Protein AF-A0A8I1G717-F1 (afdb_monomer_lite)

Foldseek 3Di:
DDDDDPVVVVVVVLLVLLVVLLVLLVVLLVVLVVLLVVLVVVLVVLVPDPPDDPVVSVVVNVVSVVVSVVSVVLSVVSVVLNVVCVVCVPPDDSVRSVVSSVSSVVSVVVVVVVVVVVVVVVVVVVVVVVPDDD

Secondary structure (DSSP, 8-state):
-PPPPHHHHHHHHHHHHHHHHHHHHHHHHHHHHHHHHHHHHHHHHHHH-SSS-HHHHHHHHHHHHHHHHHHHHHHHHHHHHHHHHHHHTTT--HHHHHHHHHHHHHHHHHHHHHHHHHHHHHHHHHHHHHTS--

pLDDT: mean 90.03, std 10.9, range [45.97, 97.56]

Organism: Enterobacter asburiae (NCBI:txid61645)

Sequence (134 aa):
KLAASPKNAEHESLRKMKIDTVKELREVELVYRGICSDTEELIKSIEMSTNMNLYGKKELLKGVRDNLGFFTQSRQGVTNMLSKLDENFMSISREEIENIAQFTAFEANRLAENGRIIKERFKNLKEMIGRAPH

Structure (mmCIF, N/CA/C/O backbone):
data_AF-A0A8I1G717-F1
#
_entry.id   AF-A0A8I1G717-F1
#
loop_
_atom_site.group_PDB
_atom_site.id
_atom_site.type_symbol
_atom_site.label_atom_id
_atom_site.label_alt_id
_atom_site.label_comp_id
_atom_site.label_asym_id
_atom_site.label_entity_id
_atom_site.label_seq_id
_atom_site.pdbx_PDB_ins_code
_atom_site.Cartn_x
_atom_site.Cartn_y
_atom_site.Cartn_z
_atom_site.occupancy
_atom_site.B_iso_or_equiv
_atom_site.auth_seq_id
_atom_site.auth_comp_id
_atom_site.auth_asym_id
_atom_site.auth_atom_id
_atom_site.pdbx_PDB_model_num
ATOM 1 N N . LYS A 1 1 ? 16.624 -17.933 -40.554 1.00 45.97 1 LYS A N 1
ATOM 2 C CA . LYS A 1 1 ? 16.315 -17.428 -39.194 1.00 45.97 1 LYS A CA 1
ATOM 3 C C . LYS A 1 1 ? 17.417 -16.445 -38.824 1.00 45.97 1 LYS A C 1
ATOM 5 O O . LYS A 1 1 ? 18.528 -16.889 -38.579 1.00 45.97 1 LYS A O 1
ATOM 10 N N . LEU A 1 2 ? 17.165 -15.140 -38.935 1.00 47.53 2 LEU A N 1
ATOM 11 C CA . LEU A 1 2 ? 18.148 -14.116 -38.567 1.00 47.53 2 LEU A CA 1
ATOM 12 C C . LEU A 1 2 ? 18.253 -14.093 -37.038 1.00 47.53 2 LEU A C 1
ATOM 14 O O . LEU A 1 2 ? 17.248 -13.886 -36.363 1.00 47.53 2 LEU A O 1
ATOM 18 N N . ALA A 1 3 ? 19.438 -14.389 -36.508 1.00 52.03 3 ALA A N 1
ATOM 19 C CA . ALA A 1 3 ? 19.717 -14.289 -35.082 1.00 52.03 3 ALA A CA 1
ATOM 20 C C . ALA A 1 3 ? 19.621 -12.815 -34.657 1.00 52.03 3 ALA A C 1
ATOM 22 O O . ALA A 1 3 ? 20.194 -11.941 -35.309 1.00 52.03 3 ALA A O 1
ATOM 23 N N . ALA A 1 4 ? 18.866 -12.534 -33.595 1.00 56.09 4 ALA A N 1
ATOM 24 C CA . ALA A 1 4 ? 18.752 -11.190 -33.046 1.00 56.09 4 ALA A CA 1
ATOM 25 C C . ALA A 1 4 ? 20.127 -10.703 -32.551 1.00 56.09 4 ALA A C 1
ATOM 27 O O . ALA A 1 4 ? 20.835 -11.427 -31.854 1.00 56.09 4 ALA A O 1
ATOM 28 N N . SER A 1 5 ? 20.511 -9.480 -32.930 1.00 63.84 5 SER A N 1
ATOM 29 C CA . SER A 1 5 ? 21.752 -8.836 -32.481 1.00 63.84 5 SER A CA 1
ATOM 30 C C . SER A 1 5 ? 21.734 -8.618 -30.956 1.00 63.8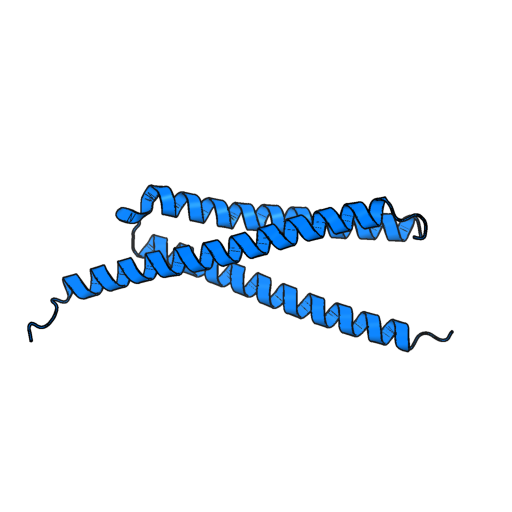4 5 SER A C 1
ATOM 32 O O . SER A 1 5 ? 20.684 -8.238 -30.433 1.00 63.84 5 SER A O 1
ATOM 34 N N . PRO A 1 6 ? 22.863 -8.772 -30.234 1.00 62.69 6 PRO A N 1
ATOM 35 C CA . PRO A 1 6 ? 22.946 -8.556 -28.782 1.00 62.69 6 PRO A CA 1
ATOM 36 C C . PRO A 1 6 ? 22.366 -7.212 -28.311 1.00 62.69 6 PRO A C 1
ATOM 38 O O . PRO A 1 6 ? 21.679 -7.154 -27.295 1.00 62.69 6 PRO A O 1
ATOM 41 N N . LYS A 1 7 ? 22.535 -6.146 -29.109 1.00 65.31 7 LYS A N 1
ATOM 42 C CA . LYS A 1 7 ? 21.973 -4.811 -28.827 1.00 65.31 7 LYS A CA 1
ATOM 43 C C . LYS A 1 7 ? 20.438 -4.779 -28.847 1.00 65.31 7 LYS A C 1
ATOM 45 O O . LYS A 1 7 ? 19.832 -4.012 -28.105 1.00 65.31 7 LYS A O 1
ATOM 50 N N . ASN A 1 8 ? 19.804 -5.623 -29.664 1.00 71.00 8 ASN A N 1
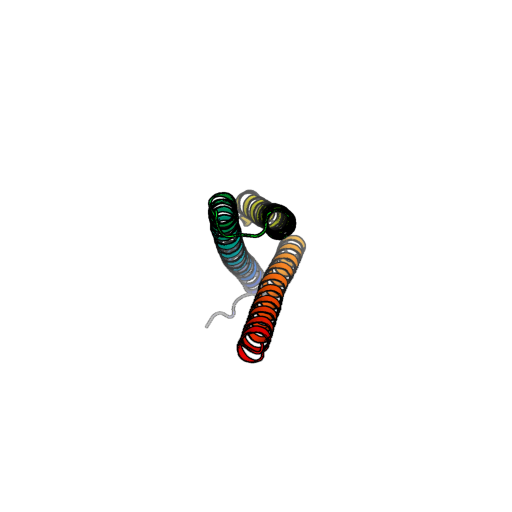ATOM 51 C CA . ASN A 1 8 ? 18.344 -5.742 -29.694 1.00 71.00 8 ASN A CA 1
ATOM 52 C C . ASN A 1 8 ? 17.826 -6.495 -28.462 1.00 71.00 8 ASN A C 1
ATOM 54 O O . ASN A 1 8 ? 16.794 -6.117 -27.916 1.00 71.00 8 ASN A O 1
ATOM 58 N N . ALA A 1 9 ? 18.563 -7.507 -27.991 1.00 75.44 9 ALA A N 1
ATOM 59 C CA . ALA A 1 9 ? 18.197 -8.280 -26.806 1.00 75.44 9 ALA A CA 1
ATOM 60 C C . ALA A 1 9 ? 18.302 -7.456 -25.509 1.00 75.44 9 ALA A C 1
ATOM 62 O O . ALA A 1 9 ? 17.414 -7.525 -24.661 1.00 75.44 9 ALA A O 1
ATOM 63 N N . GLU A 1 10 ? 19.343 -6.632 -25.359 1.00 75.06 10 GLU A N 1
ATOM 64 C CA . GLU A 1 10 ? 19.496 -5.739 -24.198 1.00 75.06 10 GLU A CA 1
ATOM 65 C C . GLU A 1 10 ? 18.406 -4.665 -24.139 1.00 75.06 10 GLU A C 1
ATOM 67 O O . GLU A 1 10 ? 17.866 -4.380 -23.065 1.00 75.06 10 GLU A O 1
ATOM 72 N N . HIS A 1 11 ? 18.051 -4.099 -25.294 1.00 81.88 11 HIS A N 1
ATOM 73 C CA . HIS A 1 11 ? 16.987 -3.107 -25.404 1.00 81.88 11 HIS A CA 1
ATOM 74 C C . HIS A 1 11 ? 15.607 -3.716 -25.101 1.00 81.88 11 HIS A C 1
ATOM 76 O O . HIS A 1 11 ? 14.802 -3.118 -24.387 1.00 81.88 11 HIS A O 1
ATOM 82 N N . GLU A 1 12 ? 15.337 -4.927 -25.594 1.00 86.88 12 GLU A N 1
ATOM 83 C CA . GLU A 1 12 ? 14.102 -5.660 -25.298 1.00 86.88 12 GLU A CA 1
ATOM 84 C C . GLU A 1 12 ? 14.017 -6.072 -23.820 1.00 86.88 12 GLU A C 1
ATOM 86 O O . GLU A 1 12 ? 12.973 -5.891 -23.192 1.00 86.88 12 GLU A O 1
ATOM 91 N N . SER A 1 13 ? 15.128 -6.528 -23.232 1.00 89.44 13 SER A N 1
ATOM 92 C CA . SER A 1 13 ? 15.238 -6.840 -21.801 1.00 89.44 13 SER A CA 1
ATOM 93 C C . SER A 1 13 ? 14.927 -5.624 -20.927 1.00 89.44 13 SER A C 1
ATOM 95 O O . SER A 1 13 ? 14.113 -5.725 -20.008 1.00 89.44 13 SER A O 1
ATOM 97 N N . LEU A 1 14 ? 15.521 -4.466 -21.233 1.00 89.06 14 LEU A N 1
ATOM 98 C CA . LEU A 1 14 ? 15.270 -3.234 -20.487 1.00 89.06 14 LEU A CA 1
ATOM 99 C C . LEU A 1 14 ? 13.814 -2.780 -20.639 1.00 89.06 14 LEU A C 1
ATOM 101 O O . LEU A 1 14 ? 13.175 -2.409 -19.657 1.00 89.06 14 LEU A O 1
ATOM 105 N N . ARG A 1 15 ? 13.261 -2.845 -21.855 1.00 90.12 15 ARG A N 1
ATOM 106 C CA . ARG A 1 15 ? 11.853 -2.510 -22.099 1.00 90.12 15 ARG A CA 1
ATOM 107 C C . ARG A 1 15 ? 10.913 -3.409 -21.299 1.00 90.12 15 ARG A C 1
ATOM 109 O O . ARG A 1 15 ? 9.945 -2.910 -20.730 1.00 90.12 15 ARG A O 1
ATOM 116 N N . LYS A 1 16 ? 11.196 -4.712 -21.245 1.00 93.31 16 LYS A N 1
ATOM 117 C CA . LYS A 1 16 ? 10.423 -5.669 -20.452 1.00 93.31 16 LYS A CA 1
ATOM 118 C C . LYS A 1 16 ? 10.485 -5.323 -18.962 1.00 93.31 16 LYS A C 1
ATOM 120 O O . LYS A 1 16 ? 9.436 -5.181 -18.349 1.00 93.31 16 LYS A O 1
ATOM 125 N N . MET A 1 17 ? 11.684 -5.094 -18.425 1.00 93.38 17 MET A N 1
ATOM 126 C CA . MET A 1 17 ? 11.880 -4.704 -17.024 1.00 93.38 17 MET A CA 1
ATOM 127 C C . MET A 1 17 ? 11.082 -3.443 -16.671 1.00 93.38 17 MET A C 1
ATOM 129 O O . MET A 1 17 ? 10.351 -3.446 -15.690 1.00 93.38 17 MET A O 1
ATOM 133 N N . LYS A 1 18 ? 11.123 -2.407 -17.522 1.00 93.00 18 LYS A N 1
ATOM 134 C CA . LYS A 1 18 ? 10.324 -1.185 -17.333 1.00 93.00 18 LYS A CA 1
ATOM 135 C C . LYS A 1 18 ? 8.825 -1.475 -17.220 1.00 93.00 18 LYS A C 1
ATOM 137 O O . LYS A 1 18 ? 8.165 -0.954 -16.328 1.00 93.00 18 LYS A O 1
ATOM 142 N N . ILE A 1 19 ? 8.285 -2.296 -18.121 1.00 94.19 19 ILE A N 1
ATOM 143 C CA . ILE A 1 19 ? 6.856 -2.640 -18.135 1.00 94.19 19 ILE A CA 1
ATOM 144 C C . ILE A 1 19 ? 6.471 -3.448 -16.893 1.00 94.19 19 ILE A C 1
ATOM 146 O O . ILE A 1 19 ? 5.439 -3.163 -16.286 1.00 94.19 19 ILE A O 1
ATOM 150 N N . ASP A 1 20 ? 7.277 -4.443 -16.529 1.00 95.06 20 ASP A N 1
ATOM 151 C CA . ASP A 1 20 ? 6.999 -5.321 -15.391 1.00 95.06 20 ASP A CA 1
ATOM 152 C C . ASP A 1 20 ? 7.038 -4.524 -14.075 1.00 95.06 20 ASP A C 1
ATOM 154 O O . ASP A 1 20 ? 6.084 -4.578 -13.302 1.00 95.06 20 ASP A O 1
ATOM 158 N N . THR A 1 21 ? 8.040 -3.658 -13.885 1.00 94.88 21 THR A N 1
ATOM 159 C CA . THR A 1 21 ? 8.122 -2.768 -12.715 1.00 94.88 21 THR A CA 1
ATOM 160 C C . THR A 1 21 ? 6.933 -1.806 -12.618 1.00 94.88 21 THR A C 1
ATOM 162 O O . THR A 1 21 ? 6.395 -1.613 -11.530 1.00 94.88 21 THR A O 1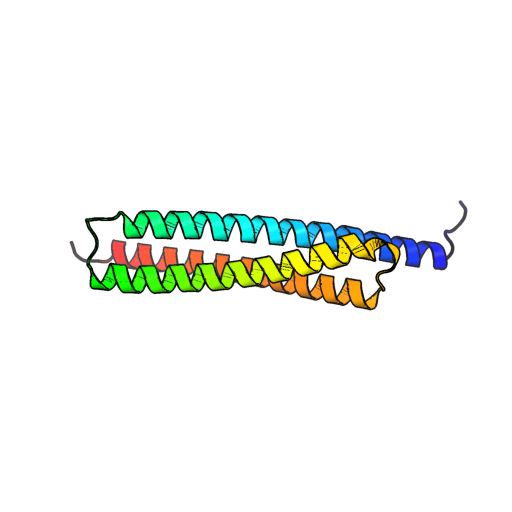
ATOM 165 N N . VAL A 1 22 ? 6.471 -1.221 -13.733 1.00 95.19 22 VAL A N 1
ATOM 166 C CA . VAL A 1 22 ? 5.269 -0.359 -13.724 1.00 95.19 22 VAL A CA 1
ATOM 167 C C . VAL A 1 22 ? 4.031 -1.142 -13.286 1.00 95.19 22 VAL A C 1
ATOM 169 O O . VAL A 1 22 ? 3.218 -0.619 -12.523 1.00 95.19 22 VAL A O 1
ATOM 172 N N . LYS A 1 23 ? 3.858 -2.379 -13.768 1.00 96.12 23 LYS A N 1
ATOM 173 C CA . LYS A 1 23 ? 2.711 -3.218 -13.389 1.00 96.12 23 LYS A CA 1
ATOM 174 C C . LYS A 1 23 ? 2.722 -3.522 -11.896 1.00 96.12 23 LYS A C 1
ATOM 176 O O . LYS A 1 23 ? 1.722 -3.260 -11.234 1.00 96.12 23 LYS A O 1
ATOM 181 N N . GLU A 1 24 ? 3.850 -3.994 -11.375 1.00 95.94 24 GLU A N 1
ATOM 182 C CA . GLU A 1 24 ? 3.986 -4.327 -9.954 1.00 95.94 24 GLU A CA 1
ATOM 183 C C . GLU A 1 24 ? 3.765 -3.099 -9.059 1.00 95.94 24 GLU A C 1
ATOM 185 O O . GLU A 1 24 ? 3.022 -3.172 -8.082 1.00 95.94 24 GLU A O 1
ATOM 190 N N . LEU A 1 25 ? 4.309 -1.931 -9.424 1.00 96.19 25 LEU A N 1
ATOM 191 C CA . LEU A 1 25 ? 4.052 -0.688 -8.686 1.00 96.19 25 LEU A CA 1
ATOM 192 C C . LEU A 1 25 ? 2.570 -0.319 -8.649 1.00 96.19 25 LEU A C 1
ATOM 194 O O . LEU A 1 25 ? 2.075 0.122 -7.612 1.00 96.19 25 LEU A O 1
ATOM 198 N N . ARG A 1 26 ? 1.856 -0.481 -9.769 1.00 96.88 26 ARG A N 1
ATOM 199 C CA . ARG A 1 26 ? 0.413 -0.206 -9.826 1.00 96.88 26 ARG A CA 1
ATOM 200 C C . ARG A 1 26 ? -0.373 -1.168 -8.945 1.00 96.88 26 ARG A C 1
ATOM 202 O O . ARG A 1 26 ? -1.308 -0.738 -8.281 1.00 96.88 26 ARG A O 1
ATOM 209 N N . GLU A 1 27 ? 0.005 -2.441 -8.903 1.00 96.94 27 GLU A N 1
ATOM 210 C CA . GLU A 1 27 ? -0.619 -3.415 -8.001 1.00 96.94 27 GLU A CA 1
ATOM 211 C C . GLU A 1 27 ? -0.400 -3.033 -6.532 1.00 96.94 27 GLU A C 1
ATOM 213 O O . GLU A 1 27 ? -1.354 -3.007 -5.753 1.00 96.94 27 GLU A O 1
ATOM 218 N N . VAL A 1 28 ? 0.825 -2.650 -6.164 1.00 97.44 28 VAL A N 1
ATOM 219 C CA . VAL A 1 28 ? 1.151 -2.178 -4.810 1.00 97.44 28 VAL A CA 1
ATOM 220 C C . VAL A 1 28 ? 0.366 -0.906 -4.455 1.00 97.44 28 VAL A C 1
ATOM 222 O O . VAL A 1 28 ? -0.182 -0.816 -3.354 1.00 97.44 28 VAL A O 1
ATOM 225 N N . GLU A 1 29 ? 0.255 0.061 -5.373 1.00 97.44 29 GLU A N 1
ATOM 226 C CA . GLU A 1 29 ? -0.533 1.289 -5.165 1.00 97.44 29 GLU A CA 1
ATOM 227 C C . GLU A 1 29 ? -2.005 0.970 -4.897 1.00 97.44 29 GLU A C 1
ATOM 229 O O . GLU A 1 29 ? -2.570 1.472 -3.923 1.00 97.44 29 GLU A O 1
ATOM 234 N N . LEU A 1 30 ? -2.600 0.083 -5.703 1.00 97.25 30 LEU A N 1
ATOM 235 C CA . LEU A 1 30 ? -3.994 -0.330 -5.554 1.00 97.25 30 LEU A CA 1
ATOM 236 C C . LEU A 1 30 ? -4.250 -0.972 -4.188 1.00 97.25 30 LEU A C 1
ATOM 238 O O . LEU A 1 30 ? -5.258 -0.666 -3.546 1.00 97.25 30 LEU A O 1
ATOM 242 N N . VAL A 1 31 ? -3.332 -1.825 -3.724 1.00 96.88 31 VAL A N 1
ATOM 243 C CA . VAL A 1 31 ? -3.423 -2.445 -2.396 1.00 96.88 31 VAL A CA 1
ATOM 244 C C . VAL A 1 31 ? -3.346 -1.384 -1.301 1.00 96.88 31 VAL A C 1
ATOM 246 O O . VAL A 1 31 ? -4.197 -1.370 -0.412 1.00 96.88 31 VAL A O 1
ATOM 249 N N . TYR A 1 32 ? -2.386 -0.456 -1.367 1.00 97.56 32 TYR A N 1
ATOM 250 C CA . TYR A 1 32 ? -2.301 0.629 -0.388 1.00 97.56 32 TYR A CA 1
ATOM 251 C C . TYR A 1 32 ? -3.537 1.527 -0.389 1.00 97.56 32 TYR A C 1
ATOM 253 O O . TYR A 1 32 ? -3.993 1.929 0.683 1.00 97.56 32 TYR A O 1
ATOM 261 N N . ARG A 1 33 ? -4.103 1.826 -1.564 1.00 96.44 33 ARG A N 1
ATOM 262 C CA . ARG A 1 33 ? -5.340 2.604 -1.680 1.00 96.44 33 ARG A CA 1
ATOM 263 C C . ARG A 1 33 ? -6.506 1.900 -0.991 1.00 96.44 33 ARG A C 1
ATOM 265 O O . ARG A 1 33 ? -7.231 2.549 -0.240 1.00 96.44 33 ARG A O 1
ATOM 272 N N . GLY A 1 34 ? -6.652 0.591 -1.210 1.00 96.56 34 GLY A N 1
ATOM 273 C CA . GLY A 1 34 ? -7.649 -0.232 -0.523 1.00 96.56 34 GLY A CA 1
ATOM 274 C C . GLY A 1 34 ? -7.471 -0.191 0.993 1.00 96.56 34 GLY A C 1
ATOM 275 O O . GLY A 1 34 ? -8.395 0.174 1.708 1.00 96.56 34 GLY A O 1
ATOM 276 N N . ILE A 1 35 ? -6.249 -0.433 1.480 1.00 95.56 35 ILE A N 1
ATOM 277 C CA . ILE A 1 35 ? -5.937 -0.401 2.917 1.00 95.56 35 ILE A CA 1
ATOM 278 C C . ILE A 1 35 ? -6.261 0.961 3.539 1.00 95.56 35 ILE A C 1
ATOM 280 O O . ILE A 1 35 ? -6.833 1.004 4.627 1.00 95.56 35 ILE A O 1
ATOM 284 N N . CYS A 1 36 ? -5.904 2.071 2.884 1.00 96.69 36 CYS A N 1
ATOM 285 C CA . CYS A 1 36 ? -6.215 3.408 3.398 1.00 96.69 36 CYS A CA 1
ATOM 286 C C . CYS A 1 36 ? -7.732 3.609 3.516 1.00 96.69 36 CYS A C 1
ATOM 288 O O . CYS A 1 36 ? -8.199 4.017 4.577 1.00 96.69 36 CYS A O 1
ATOM 290 N N . SER A 1 37 ? -8.491 3.250 2.473 1.00 97.19 37 SER A N 1
ATOM 291 C CA . SER A 1 37 ? -9.958 3.344 2.465 1.00 97.19 37 SER A CA 1
ATOM 292 C C . SER A 1 37 ? -10.587 2.517 3.590 1.00 97.19 37 SER A C 1
ATOM 294 O O . SER A 1 37 ? -11.348 3.046 4.399 1.00 97.19 37 SER A O 1
ATOM 296 N N . ASP A 1 38 ? -10.209 1.243 3.705 1.00 96.19 38 ASP A N 1
ATOM 297 C CA . ASP A 1 38 ? -10.735 0.339 4.733 1.00 96.19 38 ASP A CA 1
ATOM 298 C C . ASP A 1 38 ? -10.374 0.827 6.149 1.00 96.19 38 ASP A C 1
ATOM 300 O O . ASP A 1 38 ? -11.164 0.718 7.090 1.00 96.19 38 ASP A O 1
ATOM 304 N N . THR A 1 39 ? -9.180 1.405 6.316 1.00 94.69 39 THR A N 1
ATOM 305 C CA . THR A 1 39 ? -8.730 1.958 7.602 1.00 94.69 39 THR A CA 1
ATOM 306 C C . THR A 1 39 ? -9.526 3.210 7.979 1.00 94.69 39 THR A C 1
ATOM 308 O O . THR A 1 39 ? -9.901 3.368 9.142 1.00 94.69 39 THR A O 1
ATOM 311 N N . GLU A 1 40 ? -9.841 4.084 7.022 1.00 97.12 40 GLU A N 1
ATOM 312 C CA . GLU A 1 40 ? -10.717 5.241 7.244 1.00 97.12 40 GLU A CA 1
ATOM 313 C C . GLU A 1 40 ? -12.142 4.819 7.631 1.00 97.12 40 GLU A C 1
ATOM 315 O O . GLU A 1 40 ? -12.736 5.399 8.546 1.00 97.12 40 GLU A O 1
ATOM 320 N N . GLU A 1 41 ? -12.694 3.793 6.980 1.00 97.38 41 GLU A N 1
ATOM 321 C CA . GLU A 1 41 ? -14.003 3.226 7.328 1.00 97.38 41 GLU A CA 1
ATOM 322 C C . GLU A 1 41 ? -14.009 2.594 8.724 1.00 97.38 41 GLU A C 1
ATOM 324 O O . GLU A 1 41 ? -14.964 2.771 9.493 1.00 97.38 41 GLU A O 1
ATOM 329 N N . LEU A 1 42 ? -12.920 1.917 9.100 1.00 95.31 42 LEU A N 1
ATOM 330 C CA . LEU A 1 42 ? -12.743 1.372 10.442 1.00 95.31 42 LEU A CA 1
ATOM 331 C C . LEU A 1 42 ? -12.698 2.482 11.500 1.00 95.31 42 LEU A C 1
ATOM 333 O O . LEU A 1 42 ? -13.355 2.358 12.536 1.00 95.31 42 LEU A O 1
ATOM 337 N N . ILE A 1 43 ? -11.978 3.580 11.244 1.00 95.94 43 ILE A N 1
ATOM 338 C CA . ILE A 1 43 ? -11.937 4.744 12.146 1.00 95.94 43 ILE A CA 1
ATOM 339 C C . ILE A 1 43 ? -13.351 5.279 12.373 1.00 95.94 43 ILE A C 1
ATOM 341 O O . ILE A 1 43 ? -13.770 5.386 13.527 1.00 95.94 43 ILE A O 1
ATOM 345 N N . LYS A 1 44 ? -14.112 5.530 11.298 1.00 96.69 44 LYS A N 1
ATOM 346 C CA . LYS A 1 44 ? -15.506 6.004 11.384 1.00 96.69 44 LYS A CA 1
ATOM 347 C C . LYS A 1 44 ? -16.375 5.040 12.196 1.00 96.69 44 LYS A C 1
ATOM 349 O O . LYS A 1 44 ? -17.119 5.463 13.079 1.00 96.69 44 LYS A O 1
ATOM 354 N N . SER A 1 45 ? -16.235 3.737 11.953 1.00 95.94 45 SER A N 1
ATOM 355 C CA . SER A 1 45 ? -16.989 2.698 12.667 1.00 95.94 45 SER A CA 1
ATOM 356 C C . SER A 1 45 ? -16.689 2.691 14.171 1.00 95.94 45 SER A C 1
ATOM 358 O O . SER A 1 45 ? -17.605 2.602 14.992 1.00 95.94 45 SER A O 1
ATOM 360 N N . ILE A 1 46 ? -15.418 2.840 14.559 1.00 93.44 46 ILE A N 1
ATOM 361 C CA . ILE A 1 46 ? -15.022 2.927 15.970 1.00 93.44 46 ILE A CA 1
ATOM 362 C C . ILE A 1 46 ? -15.538 4.234 16.589 1.00 93.44 46 ILE A C 1
ATOM 364 O O . ILE A 1 46 ? -16.080 4.214 17.696 1.00 93.44 46 ILE A O 1
ATOM 368 N N . GLU A 1 47 ? -15.410 5.367 15.893 1.00 93.81 47 GLU A N 1
ATOM 369 C CA . GLU A 1 47 ? -15.902 6.677 16.343 1.00 93.81 47 GLU A CA 1
ATOM 370 C C . GLU A 1 47 ? -17.409 6.674 16.608 1.00 93.81 47 GLU A C 1
ATOM 372 O O . GLU A 1 47 ? -17.840 7.195 17.639 1.00 93.81 47 GLU A O 1
ATOM 377 N N . MET A 1 48 ? -18.193 6.019 15.751 1.00 94.31 48 MET A N 1
ATOM 378 C CA . MET A 1 48 ? -19.647 5.902 15.894 1.00 94.31 48 MET A CA 1
ATOM 379 C C . MET A 1 48 ? -20.083 4.858 16.931 1.00 94.31 48 MET A C 1
ATOM 381 O O . MET A 1 48 ? -21.224 4.890 17.388 1.00 94.31 48 MET A O 1
ATOM 385 N N . SER A 1 49 ? -19.196 3.946 17.340 1.00 92.19 49 SER A N 1
ATOM 386 C CA . SER A 1 49 ? -19.538 2.904 18.309 1.00 92.19 49 SER A CA 1
ATOM 387 C C . SER A 1 49 ? -19.849 3.484 19.691 1.00 92.19 49 SER A C 1
ATOM 389 O O . SER A 1 49 ? -19.015 4.164 20.301 1.00 92.19 49 SER A O 1
ATOM 391 N N . THR A 1 50 ? -21.042 3.184 20.205 1.00 90.88 50 THR A N 1
ATOM 392 C CA . THR A 1 50 ? -21.529 3.602 21.532 1.00 90.88 50 THR A CA 1
ATOM 393 C C . THR A 1 50 ? -21.251 2.573 22.628 1.00 90.88 50 THR A C 1
ATOM 395 O O . THR A 1 50 ? -21.304 2.908 23.806 1.00 90.88 50 THR A O 1
ATOM 398 N N . ASN A 1 51 ? -20.914 1.335 22.254 1.00 89.19 51 ASN A N 1
ATOM 399 C CA . ASN A 1 51 ? -20.822 0.192 23.171 1.00 89.19 51 ASN A CA 1
ATOM 400 C C . ASN A 1 51 ? -19.380 -0.148 23.586 1.00 89.19 51 ASN A C 1
ATOM 402 O O . ASN A 1 51 ? -19.115 -1.234 24.096 1.00 89.19 51 ASN A O 1
ATOM 406 N N . MET A 1 52 ? -18.425 0.753 23.347 1.00 88.12 52 MET A N 1
ATOM 407 C CA . MET A 1 52 ? -17.017 0.540 23.683 1.00 88.12 52 MET A CA 1
ATOM 408 C C . MET A 1 52 ? -16.618 1.305 24.938 1.00 88.12 52 MET A C 1
ATOM 410 O O . MET A 1 52 ? -16.997 2.459 25.131 1.00 88.12 52 MET A O 1
ATOM 414 N N . ASN A 1 53 ? -15.770 0.680 25.756 1.00 92.25 53 ASN A N 1
ATOM 415 C CA . ASN A 1 53 ? -15.099 1.366 26.852 1.00 92.25 53 ASN A CA 1
ATOM 416 C C . ASN A 1 53 ? -14.350 2.606 26.322 1.00 92.25 53 ASN A C 1
ATOM 418 O O . ASN A 1 53 ? -13.587 2.502 25.361 1.00 92.25 53 ASN A O 1
ATOM 422 N N . LEU A 1 54 ? -14.542 3.765 26.962 1.00 91.31 54 LEU A N 1
ATOM 423 C CA . LEU A 1 54 ? -13.993 5.048 26.505 1.00 91.31 54 LEU A CA 1
ATOM 424 C C . LEU A 1 54 ? -12.465 5.049 26.376 1.00 91.31 54 LEU A C 1
ATOM 426 O O . LEU A 1 54 ? -11.935 5.613 25.420 1.00 91.31 54 LEU A O 1
ATOM 430 N N . TYR A 1 55 ? -11.760 4.433 27.326 1.00 92.25 55 TYR A N 1
ATOM 431 C CA . TYR A 1 55 ? -10.302 4.356 27.296 1.00 92.25 55 TYR A CA 1
ATOM 432 C C . TYR A 1 55 ? -9.832 3.422 26.176 1.00 92.25 55 TYR A C 1
ATOM 434 O O . TYR A 1 55 ? -9.055 3.835 25.319 1.00 92.25 55 TYR A O 1
ATOM 442 N N . GLY A 1 56 ? -10.395 2.210 26.109 1.00 90.12 56 GLY A N 1
ATOM 443 C CA . GLY A 1 56 ? -10.082 1.253 25.041 1.00 90.12 56 GLY A CA 1
ATOM 444 C C . GLY A 1 56 ? -10.384 1.800 23.641 1.00 90.12 56 GLY A C 1
ATOM 445 O O . GLY A 1 56 ? -9.598 1.608 22.718 1.00 90.12 56 GLY A O 1
ATOM 446 N N . LYS A 1 57 ? -11.478 2.555 23.491 1.00 92.38 57 LYS A N 1
ATOM 447 C CA . LYS A 1 57 ? -11.839 3.247 22.247 1.00 92.38 57 LYS A CA 1
ATOM 448 C C . LYS A 1 57 ? -10.796 4.293 21.848 1.00 92.38 57 LYS A C 1
ATOM 450 O O . LYS A 1 57 ? -10.428 4.350 20.678 1.00 92.38 57 LYS A O 1
ATOM 455 N N . LYS A 1 58 ? -10.312 5.110 22.792 1.00 94.56 58 LYS A N 1
ATOM 456 C CA . LYS A 1 58 ? -9.276 6.124 22.523 1.00 94.56 58 LYS A CA 1
ATOM 457 C C . LYS A 1 58 ? -7.958 5.494 22.078 1.00 94.56 58 LYS A C 1
ATOM 459 O O . LYS A 1 58 ? -7.409 5.924 21.066 1.00 94.56 58 LYS A O 1
ATOM 464 N N . GLU A 1 59 ? -7.486 4.473 22.790 1.00 94.94 59 GLU A N 1
ATOM 465 C CA . GLU A 1 59 ? -6.236 3.782 22.444 1.00 94.94 59 GLU A CA 1
ATOM 466 C C . GLU A 1 59 ? -6.339 3.070 21.091 1.00 94.94 59 GLU A C 1
ATOM 468 O O . GLU A 1 59 ? -5.437 3.182 20.260 1.00 94.94 59 GLU A O 1
ATOM 473 N N . LEU A 1 60 ? -7.473 2.415 20.812 1.00 92.25 60 LEU A N 1
ATOM 474 C CA . LEU A 1 60 ? -7.700 1.785 19.514 1.00 92.25 60 LEU A CA 1
ATOM 475 C C . LEU A 1 60 ? -7.714 2.817 18.380 1.00 92.25 60 LEU A C 1
ATOM 477 O O . LEU A 1 60 ? -7.038 2.622 17.375 1.00 92.25 60 LEU A O 1
ATOM 481 N N . LEU A 1 61 ? -8.438 3.931 18.541 1.00 94.81 61 LEU A N 1
ATOM 482 C CA . LEU A 1 61 ? -8.473 4.995 17.533 1.00 94.81 61 LEU A CA 1
ATOM 483 C C . LEU A 1 61 ? -7.092 5.579 17.258 1.00 94.81 61 LEU A C 1
ATOM 485 O O . LEU A 1 61 ? -6.774 5.846 16.103 1.00 94.81 61 LEU A O 1
ATOM 489 N N . LYS A 1 62 ? -6.275 5.768 18.298 1.00 95.69 62 LYS A N 1
ATOM 490 C CA . LYS A 1 62 ? -4.892 6.216 18.136 1.00 95.69 62 LYS A CA 1
ATOM 491 C C . LYS A 1 62 ? -4.108 5.231 17.266 1.00 95.69 62 LYS A C 1
ATOM 493 O O . LYS A 1 62 ? -3.596 5.633 16.229 1.00 95.69 62 LYS A O 1
ATOM 498 N N . GLY A 1 63 ? -4.110 3.943 17.618 1.00 93.88 63 GLY A N 1
ATOM 499 C CA . GLY A 1 63 ? -3.390 2.922 16.851 1.00 93.88 63 GLY A CA 1
ATOM 500 C C . GLY A 1 63 ? -3.861 2.797 15.397 1.00 93.88 63 GLY A C 1
ATOM 501 O O . GLY A 1 63 ? -3.044 2.684 14.487 1.00 93.88 63 GLY A O 1
ATOM 502 N N . VAL A 1 64 ? -5.173 2.866 15.146 1.00 94.62 64 VAL A N 1
ATOM 503 C CA . VAL A 1 64 ? -5.716 2.790 13.778 1.00 94.62 64 VAL A CA 1
ATOM 504 C C . VAL A 1 64 ? -5.369 4.047 12.964 1.00 94.62 64 VAL A C 1
ATOM 506 O O . VAL A 1 64 ? -5.053 3.936 11.781 1.00 94.62 64 VAL A O 1
ATOM 509 N N . ARG A 1 65 ? -5.355 5.238 13.577 1.00 97.25 65 ARG A N 1
ATOM 510 C CA . ARG A 1 65 ? -4.930 6.483 12.908 1.00 97.25 65 ARG A CA 1
ATOM 511 C C . ARG A 1 65 ? -3.435 6.508 12.609 1.00 97.25 65 ARG A C 1
ATOM 513 O O . ARG A 1 65 ? -3.055 6.934 11.522 1.00 97.25 65 ARG A O 1
ATOM 520 N N . ASP A 1 66 ? -2.607 6.019 13.527 1.00 95.81 66 ASP A N 1
ATOM 521 C CA . ASP A 1 66 ? -1.165 5.889 13.304 1.00 95.81 66 ASP A CA 1
ATOM 522 C C . ASP A 1 66 ? -0.895 4.950 12.111 1.00 95.81 66 ASP A C 1
ATOM 524 O O . ASP A 1 66 ? -0.101 5.276 11.225 1.00 95.81 66 ASP A O 1
ATOM 528 N N . ASN A 1 67 ? -1.642 3.841 12.015 1.00 93.69 67 ASN A N 1
ATOM 529 C CA . ASN A 1 67 ? -1.590 2.941 10.860 1.00 93.69 67 ASN A CA 1
ATOM 530 C C . ASN A 1 67 ? -2.022 3.629 9.558 1.00 93.69 67 ASN A C 1
ATOM 532 O O . ASN A 1 67 ? -1.351 3.472 8.539 1.00 93.69 67 ASN A O 1
ATOM 536 N N . LEU A 1 68 ? -3.109 4.411 9.573 1.00 96.06 68 LEU A N 1
ATOM 537 C CA . LEU A 1 68 ? -3.534 5.180 8.398 1.00 96.06 68 LEU A CA 1
ATOM 538 C C . LEU A 1 68 ? -2.437 6.150 7.941 1.00 96.06 68 LEU A C 1
ATOM 540 O O . LEU A 1 68 ? -2.151 6.235 6.746 1.00 96.06 68 LEU A O 1
ATOM 544 N N . GLY A 1 69 ? -1.799 6.852 8.883 1.00 96.81 69 GLY A N 1
ATOM 545 C CA . GLY A 1 69 ? -0.680 7.749 8.599 1.00 96.81 69 GLY A CA 1
ATOM 546 C C . GLY A 1 69 ? 0.481 7.018 7.924 1.00 96.81 69 GLY A C 1
ATOM 547 O O . GLY A 1 69 ? 0.967 7.465 6.884 1.00 96.81 69 GLY A O 1
ATOM 548 N N . PHE A 1 70 ? 0.862 5.856 8.459 1.00 95.00 70 PHE A N 1
ATOM 549 C CA . PHE A 1 70 ? 1.886 4.997 7.868 1.00 95.00 70 PHE A CA 1
ATOM 550 C C . PHE A 1 70 ? 1.524 4.567 6.437 1.00 95.00 70 PHE A C 1
ATOM 552 O O . PHE A 1 70 ? 2.292 4.815 5.509 1.00 95.00 70 PHE A O 1
ATOM 559 N N . PHE A 1 71 ? 0.337 3.988 6.223 1.00 95.19 71 PHE A N 1
ATOM 560 C CA . PHE A 1 71 ? -0.072 3.504 4.899 1.00 95.19 71 PHE A CA 1
ATOM 561 C C . PHE A 1 71 ? -0.227 4.630 3.875 1.00 95.19 71 PHE A C 1
ATOM 563 O O . PHE A 1 71 ? 0.096 4.438 2.703 1.00 95.19 71 PHE A O 1
ATOM 570 N N . THR A 1 72 ? -0.646 5.818 4.311 1.00 96.75 72 THR A N 1
ATOM 571 C CA . THR A 1 72 ? -0.725 7.003 3.449 1.00 96.75 72 THR A CA 1
ATOM 572 C C . THR A 1 72 ? 0.660 7.429 2.965 1.00 96.75 72 THR A C 1
ATOM 574 O O . THR A 1 72 ? 0.832 7.708 1.777 1.00 96.75 72 THR A O 1
ATOM 577 N N . GLN A 1 73 ? 1.663 7.440 3.850 1.00 96.62 73 GLN A N 1
ATOM 578 C CA . GLN A 1 73 ? 3.048 7.758 3.481 1.00 96.62 73 GLN A CA 1
ATOM 579 C C . GLN A 1 73 ? 3.634 6.713 2.526 1.00 96.62 73 GLN A C 1
ATOM 581 O O . GLN A 1 73 ? 4.225 7.079 1.510 1.00 96.62 73 GLN A O 1
ATOM 586 N N . SER A 1 74 ? 3.420 5.425 2.805 1.00 95.81 74 SER A N 1
ATOM 587 C CA . SER A 1 74 ? 3.825 4.327 1.919 1.00 95.81 74 SER A CA 1
ATOM 588 C C . SER A 1 74 ? 3.223 4.472 0.524 1.00 95.81 74 SER A C 1
ATOM 590 O O . SER A 1 74 ? 3.945 4.443 -0.474 1.00 95.81 74 SER A O 1
ATOM 592 N N . ARG A 1 75 ? 1.908 4.720 0.451 1.00 96.25 75 ARG A N 1
ATOM 593 C CA . ARG A 1 75 ? 1.199 4.957 -0.809 1.00 96.25 75 ARG A CA 1
ATOM 594 C C . ARG A 1 75 ? 1.807 6.123 -1.577 1.00 96.25 75 ARG A C 1
ATOM 596 O O . ARG A 1 75 ? 2.063 5.988 -2.766 1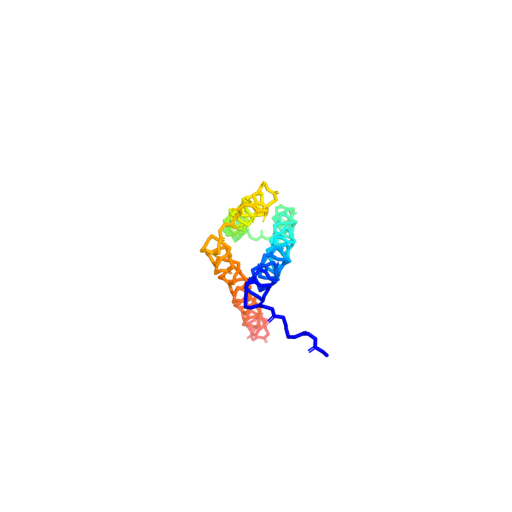.00 96.25 75 ARG A O 1
ATOM 603 N N . GLN A 1 76 ? 2.084 7.237 -0.898 1.00 97.25 76 GLN A N 1
ATOM 604 C CA . GLN A 1 76 ? 2.696 8.405 -1.529 1.00 97.25 76 GLN A CA 1
ATOM 605 C C . GLN A 1 76 ? 4.078 8.079 -2.111 1.00 97.25 76 GLN A C 1
ATOM 607 O O . GLN A 1 76 ? 4.387 8.521 -3.215 1.00 97.25 76 GLN A O 1
ATOM 612 N N . GLY A 1 77 ? 4.890 7.280 -1.412 1.00 96.50 77 GLY A N 1
ATOM 613 C CA . GLY A 1 77 ? 6.168 6.790 -1.933 1.00 96.50 77 GLY A CA 1
ATOM 614 C C . GLY A 1 77 ? 6.004 6.026 -3.249 1.00 96.50 77 GLY A C 1
ATOM 615 O O . GLY A 1 77 ? 6.697 6.319 -4.222 1.00 96.50 77 GLY A O 1
ATOM 616 N N . VAL A 1 78 ? 5.034 5.111 -3.312 1.00 97.00 78 VAL A N 1
ATOM 617 C CA . VAL A 1 78 ? 4.708 4.336 -4.523 1.00 97.00 78 VAL A CA 1
ATOM 618 C C . VAL A 1 78 ? 4.187 5.239 -5.646 1.00 97.00 78 VAL A C 1
ATOM 620 O O . VAL A 1 78 ? 4.648 5.133 -6.782 1.00 97.00 78 VAL A O 1
ATOM 623 N N . THR A 1 79 ? 3.285 6.176 -5.340 1.00 96.62 79 THR A N 1
ATOM 624 C CA . THR A 1 79 ? 2.770 7.156 -6.309 1.00 96.62 79 THR A CA 1
ATOM 625 C C . THR A 1 79 ? 3.891 8.018 -6.889 1.00 96.62 79 THR A C 1
ATOM 627 O O . THR A 1 79 ? 3.929 8.215 -8.099 1.00 96.62 79 THR A O 1
ATOM 630 N N . ASN A 1 80 ? 4.846 8.468 -6.071 1.00 96.69 80 ASN A N 1
ATOM 631 C CA . ASN A 1 80 ? 5.990 9.247 -6.549 1.00 96.69 80 ASN A CA 1
ATOM 632 C C . ASN A 1 80 ? 6.858 8.445 -7.534 1.00 96.69 80 ASN A C 1
ATOM 634 O O . ASN A 1 80 ? 7.321 8.994 -8.534 1.00 96.69 80 ASN A O 1
ATOM 638 N N . MET A 1 81 ? 7.060 7.145 -7.285 1.00 96.31 81 MET A N 1
ATOM 639 C CA . MET A 1 81 ? 7.801 6.273 -8.208 1.00 96.31 81 MET A CA 1
ATOM 640 C C . MET A 1 81 ? 7.046 6.059 -9.524 1.00 96.31 81 MET A C 1
ATOM 642 O O . MET A 1 81 ? 7.666 6.082 -10.587 1.00 96.31 81 MET A O 1
ATOM 646 N N . LEU A 1 82 ? 5.717 5.914 -9.471 1.00 95.50 82 LEU A N 1
ATOM 647 C CA . LEU A 1 82 ? 4.873 5.857 -10.668 1.00 95.50 82 LEU A CA 1
ATOM 648 C C . LEU A 1 82 ? 4.964 7.151 -11.484 1.00 95.50 82 LEU A C 1
ATOM 650 O O . LEU A 1 82 ? 5.223 7.075 -12.680 1.00 95.50 82 LEU A O 1
ATOM 654 N N . SER A 1 83 ? 4.854 8.321 -10.847 1.00 95.00 83 SER A N 1
ATOM 655 C CA . SER A 1 83 ? 5.029 9.617 -11.520 1.00 95.00 83 SER A CA 1
ATOM 656 C C . SER A 1 83 ? 6.400 9.732 -12.184 1.00 95.00 83 SER A C 1
ATOM 658 O O . SER A 1 83 ? 6.485 10.096 -13.355 1.00 95.00 83 SER A O 1
ATOM 660 N N . LYS A 1 84 ? 7.475 9.335 -11.484 1.00 93.62 84 LYS A N 1
ATOM 661 C CA . LYS A 1 84 ? 8.832 9.334 -12.052 1.00 93.62 84 LYS A CA 1
ATOM 662 C C . LYS A 1 84 ? 8.917 8.463 -13.310 1.00 93.62 84 LYS A C 1
ATOM 664 O O . LYS A 1 84 ? 9.583 8.857 -14.271 1.00 93.62 84 LYS A O 1
ATOM 669 N N . LEU A 1 85 ? 8.274 7.294 -13.305 1.00 93.19 85 LEU A N 1
ATOM 670 C CA . LEU A 1 85 ? 8.243 6.392 -14.456 1.00 93.19 85 LEU A CA 1
ATOM 671 C C . LEU A 1 85 ? 7.391 6.931 -15.598 1.00 93.19 85 LEU A C 1
ATOM 673 O O . LEU A 1 85 ? 7.832 6.837 -16.738 1.00 93.19 85 LEU A O 1
ATOM 677 N N . ASP A 1 86 ? 6.223 7.503 -15.318 1.00 91.62 86 ASP A N 1
ATOM 678 C CA . ASP A 1 86 ? 5.348 8.072 -16.346 1.00 91.62 86 ASP A CA 1
ATOM 679 C C . ASP A 1 86 ? 6.030 9.253 -17.066 1.00 91.62 86 ASP A C 1
ATOM 681 O O . ASP A 1 86 ? 5.971 9.346 -18.292 1.00 91.62 86 ASP A O 1
ATOM 685 N N . GLU A 1 87 ? 6.756 10.104 -16.332 1.00 92.75 87 GLU A N 1
ATOM 686 C CA . GLU A 1 87 ? 7.486 11.253 -16.891 1.00 92.75 87 GLU A CA 1
ATOM 687 C C . GLU A 1 87 ? 8.737 10.846 -17.685 1.00 92.75 87 GLU A C 1
ATOM 689 O O . GLU A 1 87 ? 9.047 11.441 -18.717 1.00 92.75 87 GLU A O 1
ATOM 694 N N . ASN A 1 88 ? 9.463 9.824 -17.219 1.00 92.81 88 ASN A N 1
ATOM 695 C CA . ASN A 1 88 ? 10.793 9.483 -17.735 1.00 92.81 88 ASN A CA 1
ATOM 696 C C . ASN A 1 88 ? 10.849 8.118 -18.429 1.00 92.81 88 ASN A C 1
ATOM 698 O O . ASN A 1 88 ? 11.937 7.593 -18.655 1.00 92.81 88 ASN A O 1
ATOM 702 N N . PHE A 1 89 ? 9.714 7.511 -18.787 1.00 89.19 89 PHE A N 1
ATOM 703 C CA . PHE A 1 89 ? 9.659 6.109 -19.227 1.00 89.19 89 PHE A CA 1
ATOM 704 C C . PHE A 1 89 ? 10.676 5.766 -20.331 1.00 89.19 89 PHE A C 1
ATOM 706 O O . PHE A 1 89 ? 11.346 4.727 -20.298 1.00 89.19 89 PHE A O 1
ATOM 713 N N . MET A 1 90 ? 10.829 6.662 -21.309 1.00 88.25 90 MET A N 1
ATOM 714 C CA . MET A 1 90 ? 11.735 6.464 -22.443 1.00 88.25 90 MET A CA 1
ATOM 715 C C . MET A 1 90 ? 13.207 6.696 -22.083 1.00 88.25 90 MET A C 1
ATOM 717 O 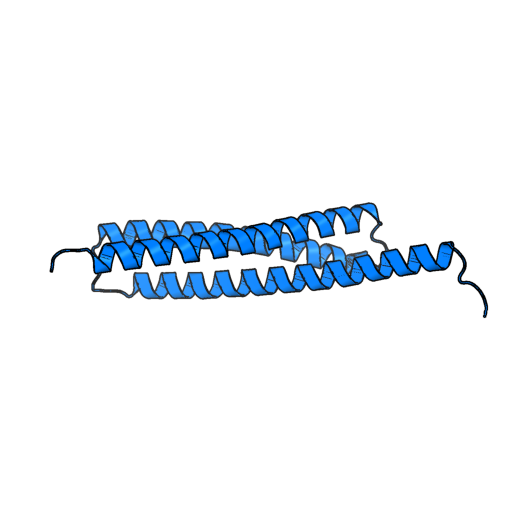O . MET A 1 90 ? 14.068 5.986 -22.598 1.00 88.25 90 MET A O 1
ATOM 721 N N . SER A 1 91 ? 13.496 7.638 -21.185 1.00 91.38 91 SER A N 1
ATOM 722 C CA . SER A 1 91 ? 14.849 8.097 -20.839 1.00 91.38 91 SER A CA 1
ATOM 723 C C . SER A 1 91 ? 15.420 7.480 -19.561 1.00 91.38 91 SER A C 1
ATOM 725 O O . SER A 1 91 ? 16.624 7.581 -19.343 1.00 91.38 91 SER A O 1
ATOM 727 N N . ILE A 1 92 ? 14.596 6.822 -18.738 1.00 91.94 92 ILE A N 1
ATOM 728 C CA . ILE A 1 92 ? 15.037 6.230 -17.473 1.00 91.94 92 ILE A CA 1
ATOM 729 C C . ILE A 1 92 ? 16.100 5.159 -17.721 1.00 91.94 92 ILE A C 1
ATOM 731 O O . ILE A 1 92 ? 15.948 4.295 -18.603 1.00 91.94 92 ILE A O 1
ATOM 735 N N . SER A 1 93 ? 17.177 5.242 -16.943 1.00 91.56 93 SER A N 1
ATOM 736 C CA . SER A 1 93 ? 18.321 4.341 -17.034 1.00 91.56 93 SER A CA 1
ATOM 737 C C . SER A 1 93 ? 18.011 2.949 -16.472 1.00 91.56 93 SER A C 1
ATOM 739 O O . SER A 1 93 ? 17.017 2.738 -15.773 1.00 91.56 93 SER A O 1
ATOM 741 N N . ARG A 1 94 ? 18.876 1.974 -16.787 1.00 92.50 94 ARG A N 1
ATOM 742 C CA . ARG A 1 94 ? 18.787 0.610 -16.240 1.00 92.50 94 ARG A CA 1
ATOM 743 C C . ARG A 1 94 ? 18.916 0.601 -14.712 1.00 92.50 94 ARG A C 1
ATOM 745 O O . ARG A 1 94 ? 18.117 -0.032 -14.040 1.00 92.50 94 ARG A O 1
ATOM 752 N N . GLU A 1 95 ? 19.887 1.331 -14.180 1.00 94.44 95 GLU A N 1
ATOM 753 C CA . GLU A 1 95 ? 20.115 1.417 -12.735 1.00 94.44 95 GLU A CA 1
ATOM 754 C C . GLU A 1 95 ? 18.900 2.013 -12.012 1.00 94.44 95 GLU A C 1
ATOM 756 O O . GLU A 1 95 ? 18.452 1.500 -10.990 1.00 94.44 95 GLU A O 1
ATOM 761 N N . GLU A 1 96 ? 18.297 3.065 -12.569 1.00 94.38 96 GLU A N 1
ATOM 762 C CA . GLU A 1 96 ? 17.107 3.663 -11.972 1.00 94.38 96 GLU A CA 1
ATOM 763 C C . GLU A 1 96 ? 15.900 2.725 -11.986 1.00 94.38 96 GLU A C 1
ATOM 765 O O . GLU A 1 96 ? 15.181 2.675 -10.989 1.00 94.38 96 GLU A O 1
ATOM 770 N N . ILE A 1 97 ? 15.668 1.975 -13.071 1.00 95.19 97 ILE A N 1
ATOM 771 C CA . ILE A 1 97 ? 14.563 1.009 -13.088 1.00 95.19 97 ILE A CA 1
ATOM 772 C C . ILE A 1 97 ? 14.824 -0.158 -12.128 1.00 95.19 97 ILE A C 1
ATOM 774 O O . ILE A 1 97 ? 13.891 -0.606 -11.469 1.00 95.19 97 ILE A O 1
ATOM 778 N N . GLU A 1 98 ? 16.074 -0.601 -11.975 1.00 95.00 98 GLU A N 1
ATOM 779 C CA . GLU A 1 98 ? 16.457 -1.633 -11.004 1.00 95.00 98 GLU A CA 1
ATOM 780 C C . GLU A 1 98 ? 16.229 -1.156 -9.562 1.00 95.00 98 GLU A C 1
ATOM 782 O O . GLU A 1 98 ? 15.640 -1.884 -8.762 1.00 95.00 98 GLU A O 1
ATOM 787 N N . ASN A 1 99 ? 16.588 0.090 -9.244 1.00 96.00 99 ASN A N 1
ATOM 788 C CA . ASN A 1 99 ? 16.319 0.693 -7.936 1.00 96.00 99 ASN A CA 1
ATOM 789 C C . ASN A 1 99 ? 14.813 0.780 -7.645 1.00 96.00 99 ASN A C 1
ATOM 791 O O . ASN A 1 99 ? 14.364 0.469 -6.539 1.00 96.00 99 ASN A O 1
ATOM 795 N N . ILE A 1 100 ? 14.012 1.164 -8.642 1.00 96.00 100 ILE A N 1
ATOM 796 C CA . ILE A 1 100 ? 12.554 1.220 -8.494 1.00 96.00 100 ILE A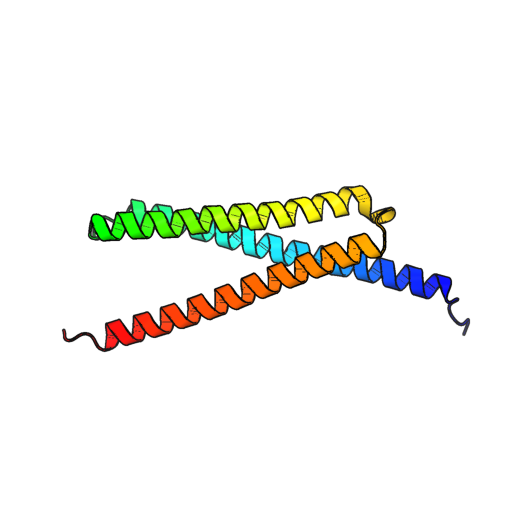 CA 1
ATOM 797 C C . ILE A 1 100 ? 11.966 -0.190 -8.345 1.00 96.00 100 ILE A C 1
ATOM 799 O O . ILE A 1 100 ? 11.083 -0.398 -7.513 1.00 96.00 100 ILE A O 1
ATOM 803 N N . ALA A 1 101 ? 12.467 -1.178 -9.087 1.00 94.81 101 ALA A N 1
ATOM 804 C CA . ALA A 1 101 ? 12.045 -2.570 -8.951 1.00 94.81 101 ALA A CA 1
ATOM 805 C C . ALA A 1 101 ? 12.347 -3.118 -7.545 1.00 94.81 101 ALA A C 1
ATOM 807 O O . ALA A 1 101 ? 11.484 -3.736 -6.927 1.00 94.81 101 ALA A O 1
ATOM 808 N N . GLN A 1 102 ? 13.530 -2.831 -6.994 1.00 96.62 102 GLN A N 1
ATOM 809 C CA . GLN A 1 102 ? 13.891 -3.215 -5.625 1.00 96.62 102 GLN A CA 1
ATOM 810 C C . GLN A 1 102 ? 12.980 -2.562 -4.583 1.00 96.62 102 GLN A C 1
ATOM 812 O O . GLN A 1 102 ? 12.503 -3.242 -3.673 1.00 96.62 102 GLN A O 1
ATOM 817 N N . PHE A 1 103 ? 12.691 -1.265 -4.735 1.00 96.69 103 PHE A N 1
ATOM 818 C CA . PHE A 1 103 ? 11.712 -0.571 -3.898 1.00 96.69 103 PHE A CA 1
ATOM 819 C C . PHE A 1 103 ? 10.334 -1.246 -3.974 1.00 96.69 103 PHE A C 1
ATOM 821 O O . PHE A 1 103 ? 9.720 -1.526 -2.949 1.00 96.69 103 PHE A O 1
ATOM 828 N N . THR A 1 104 ? 9.877 -1.579 -5.181 1.00 95.12 104 THR A N 1
ATOM 829 C CA . THR A 1 104 ? 8.576 -2.226 -5.414 1.00 95.12 104 THR A CA 1
ATOM 830 C C . THR A 1 104 ? 8.496 -3.590 -4.736 1.00 95.12 104 THR A C 1
ATOM 832 O O . THR A 1 104 ? 7.541 -3.872 -4.012 1.00 95.12 104 THR A O 1
ATOM 835 N N . ALA A 1 105 ? 9.534 -4.414 -4.898 1.00 95.81 105 ALA A N 1
ATOM 836 C CA . ALA A 1 105 ? 9.630 -5.718 -4.256 1.00 95.81 105 ALA A CA 1
ATOM 837 C C . ALA A 1 105 ? 9.662 -5.602 -2.723 1.00 95.81 105 ALA A C 1
ATOM 839 O O . ALA A 1 105 ? 9.036 -6.400 -2.022 1.00 95.81 105 ALA A O 1
ATOM 840 N N . PHE A 1 106 ? 10.360 -4.599 -2.185 1.00 96.94 106 PHE A N 1
ATOM 841 C CA . PHE A 1 106 ? 10.371 -4.319 -0.751 1.00 96.94 106 PHE A CA 1
ATOM 842 C C . PHE A 1 106 ? 8.968 -3.976 -0.226 1.00 96.94 106 PHE A C 1
ATOM 844 O O . PHE A 1 106 ? 8.521 -4.557 0.765 1.00 96.94 106 PHE A O 1
ATOM 851 N N . GLU A 1 107 ? 8.251 -3.083 -0.906 1.00 97.38 107 GLU A N 1
ATOM 852 C CA . GLU A 1 107 ? 6.891 -2.679 -0.534 1.00 97.38 107 GLU A CA 1
ATOM 853 C C . GLU A 1 107 ? 5.904 -3.855 -0.616 1.00 97.38 107 GLU A C 1
ATOM 855 O O . GLU A 1 107 ? 5.124 -4.078 0.316 1.00 97.38 107 GLU A O 1
ATOM 860 N N . ALA A 1 108 ? 5.987 -4.666 -1.676 1.00 95.62 108 ALA A N 1
ATOM 861 C CA . ALA A 1 108 ? 5.176 -5.871 -1.842 1.00 95.62 108 ALA A CA 1
ATOM 862 C C . ALA A 1 108 ? 5.427 -6.894 -0.719 1.00 95.62 108 ALA A C 1
ATOM 864 O O . ALA A 1 108 ? 4.480 -7.405 -0.112 1.00 95.62 108 ALA A O 1
ATOM 865 N N . ASN A 1 109 ? 6.694 -7.144 -0.375 1.00 96.50 109 ASN A N 1
ATOM 866 C CA . ASN A 1 109 ? 7.057 -8.028 0.734 1.00 96.50 109 ASN A CA 1
ATOM 867 C C . ASN A 1 109 ? 6.546 -7.497 2.077 1.00 96.50 109 ASN A C 1
ATOM 869 O O . ASN A 1 109 ? 6.025 -8.265 2.888 1.00 96.50 109 ASN A O 1
ATOM 873 N N . ARG A 1 110 ? 6.635 -6.183 2.309 1.00 94.81 110 ARG A N 1
ATOM 874 C CA . ARG A 1 110 ? 6.105 -5.562 3.527 1.00 94.81 110 ARG A CA 1
ATOM 875 C C . ARG A 1 110 ? 4.592 -5.738 3.637 1.00 94.81 110 ARG A C 1
ATOM 877 O O . ARG A 1 110 ? 4.095 -6.052 4.716 1.00 94.81 110 ARG A O 1
ATOM 884 N N . LEU A 1 111 ? 3.857 -5.563 2.538 1.00 94.88 111 LEU A N 1
ATOM 885 C CA . LEU A 1 111 ? 2.412 -5.811 2.493 1.00 94.88 111 LEU A CA 1
ATOM 886 C C . LEU A 1 111 ? 2.074 -7.276 2.796 1.00 94.88 111 LEU A C 1
ATOM 888 O O . LEU A 1 111 ? 1.174 -7.543 3.595 1.00 94.88 111 LEU A O 1
ATOM 892 N N . ALA A 1 112 ? 2.816 -8.218 2.211 1.00 93.44 112 ALA A N 1
ATOM 893 C CA . ALA A 1 112 ? 2.628 -9.644 2.456 1.00 93.44 112 ALA A CA 1
ATOM 894 C C . ALA A 1 112 ? 2.868 -10.012 3.930 1.00 93.44 112 ALA A C 1
ATOM 896 O O . ALA A 1 112 ? 2.041 -10.697 4.541 1.00 93.44 112 ALA A O 1
ATOM 897 N N . GLU A 1 113 ? 3.953 -9.511 4.524 1.00 94.19 113 GLU A N 1
ATOM 898 C CA . GLU A 1 113 ? 4.295 -9.787 5.920 1.00 94.19 113 GLU A CA 1
ATOM 899 C C . GLU A 1 113 ? 3.302 -9.140 6.892 1.00 94.19 113 GLU A C 1
ATOM 901 O O . GLU A 1 113 ? 2.821 -9.800 7.816 1.00 94.19 113 GLU A O 1
ATOM 906 N N . ASN A 1 114 ? 2.892 -7.894 6.640 1.00 90.88 114 ASN A N 1
ATOM 907 C CA . ASN A 1 114 ? 1.831 -7.250 7.414 1.00 90.88 114 ASN A CA 1
ATOM 908 C C . ASN A 1 114 ? 0.532 -8.070 7.359 1.00 90.88 114 ASN A C 1
ATOM 910 O O . ASN A 1 114 ? -0.096 -8.314 8.391 1.00 90.88 114 ASN A O 1
ATOM 914 N N . GLY A 1 115 ? 0.157 -8.564 6.176 1.00 88.31 115 GLY A N 1
ATOM 915 C CA . GLY A 1 115 ? -0.995 -9.448 6.007 1.00 88.31 115 GLY A CA 1
ATOM 916 C C . GLY A 1 115 ? -0.870 -10.754 6.801 1.00 88.31 115 GLY A C 1
ATOM 917 O O . GLY A 1 115 ? -1.849 -11.209 7.401 1.00 88.31 115 GLY A O 1
ATOM 918 N N . ARG A 1 116 ? 0.330 -11.348 6.856 1.00 93.19 116 ARG A N 1
ATOM 919 C CA . ARG A 1 116 ? 0.617 -12.552 7.655 1.00 93.19 116 ARG A CA 1
ATOM 920 C C . ARG A 1 116 ? 0.454 -12.279 9.152 1.00 93.19 116 ARG A C 1
ATOM 922 O O . ARG A 1 116 ? -0.266 -13.020 9.823 1.00 93.19 116 ARG A O 1
ATOM 929 N N . ILE A 1 117 ? 1.058 -11.200 9.651 1.00 91.38 117 ILE A N 1
ATOM 930 C CA . ILE A 1 117 ? 0.987 -10.796 11.063 1.00 91.38 117 ILE A CA 1
ATOM 931 C C . ILE A 1 117 ? -0.466 -10.541 11.471 1.00 91.38 117 ILE A C 1
ATOM 933 O O . ILE A 1 117 ? -0.906 -11.037 12.506 1.00 91.38 117 ILE A O 1
ATOM 937 N N . ILE A 1 118 ? -1.240 -9.817 10.658 1.00 87.12 118 ILE A N 1
ATOM 938 C CA . ILE A 1 118 ? -2.650 -9.526 10.954 1.00 87.12 118 ILE A CA 1
ATOM 939 C C . ILE A 1 118 ? -3.457 -10.824 11.079 1.00 87.12 118 ILE A C 1
ATOM 941 O O . ILE A 1 118 ? -4.179 -11.005 12.062 1.00 87.12 118 ILE A O 1
ATOM 945 N N . LYS A 1 119 ? -3.303 -11.764 10.137 1.00 85.94 119 LYS A N 1
ATOM 946 C CA . LYS A 1 119 ? -3.976 -13.076 10.196 1.00 85.94 119 LYS A CA 1
ATOM 947 C C . LYS A 1 119 ? -3.630 -13.841 11.474 1.00 85.94 119 LYS A C 1
ATOM 949 O O . LYS A 1 119 ? -4.520 -14.408 12.108 1.00 85.94 119 LYS A O 1
ATOM 954 N N . GLU A 1 120 ? -2.360 -13.831 11.869 1.00 91.50 120 GLU A N 1
ATOM 955 C CA . GLU A 1 120 ? -1.888 -14.476 13.095 1.00 91.50 120 GLU A CA 1
ATOM 956 C C . GLU A 1 120 ? -2.479 -13.817 14.352 1.00 91.50 120 GLU A C 1
ATOM 958 O O . GLU A 1 120 ? -3.007 -14.503 15.228 1.00 91.50 120 GLU A O 1
ATOM 963 N N . ARG A 1 121 ? -2.493 -12.481 14.414 1.00 88.12 121 ARG A N 1
ATOM 964 C CA . ARG A 1 121 ? -3.096 -11.728 15.526 1.00 88.12 121 ARG A CA 1
ATOM 965 C C . ARG A 1 121 ? -4.593 -12.004 15.654 1.00 88.12 121 ARG A C 1
ATOM 967 O O . ARG A 1 121 ? -5.067 -12.233 16.765 1.00 88.12 121 ARG A O 1
ATOM 974 N N . PHE A 1 122 ? -5.325 -12.049 14.540 1.00 85.00 122 PHE A N 1
ATOM 975 C CA . PHE A 1 122 ? -6.747 -12.404 14.548 1.00 85.00 122 PHE A CA 1
ATOM 976 C C . PHE A 1 122 ? -6.992 -13.839 15.010 1.00 85.00 122 PHE A C 1
ATOM 978 O O . PHE A 1 122 ? -7.945 -14.081 15.752 1.00 85.00 122 PHE A O 1
ATOM 985 N N . LYS A 1 123 ? -6.145 -14.791 14.602 1.00 89.00 123 LYS A N 1
ATOM 986 C CA . LYS A 1 123 ? -6.216 -16.173 15.090 1.00 89.00 123 LYS A CA 1
ATOM 987 C C . LYS A 1 123 ? -6.050 -16.218 16.612 1.00 89.00 123 LYS A C 1
ATOM 989 O O . LYS A 1 123 ? -6.910 -16.770 17.292 1.00 89.00 123 LYS A O 1
ATOM 994 N N . ASN A 1 124 ? -5.017 -15.562 17.140 1.00 86.62 124 ASN A N 1
ATOM 995 C CA . ASN A 1 124 ? -4.741 -15.531 18.578 1.00 86.62 124 ASN A CA 1
ATOM 996 C C . ASN A 1 124 ? -5.887 -14.880 19.366 1.00 86.62 124 ASN A C 1
ATOM 998 O O . ASN A 1 124 ? -6.300 -15.400 20.399 1.00 86.62 124 ASN A O 1
ATOM 1002 N N . LEU A 1 125 ? -6.455 -13.783 18.855 1.00 85.44 125 LEU A N 1
ATOM 1003 C CA . LEU A 1 125 ? -7.601 -13.125 19.482 1.00 85.44 125 LEU A CA 1
ATOM 1004 C C . LEU A 1 125 ? -8.823 -14.053 19.562 1.00 85.44 125 LEU A C 1
ATOM 1006 O O . LEU A 1 125 ? -9.460 -14.136 20.611 1.00 85.44 125 LEU A O 1
ATOM 1010 N N . LYS A 1 126 ? -9.135 -14.782 18.481 1.00 81.62 126 LYS A N 1
ATOM 1011 C CA . LYS A 1 126 ? -10.235 -15.762 18.473 1.00 81.62 126 LYS A CA 1
ATOM 1012 C C . LYS A 1 126 ? -10.019 -16.866 19.506 1.00 81.62 126 LYS A C 1
ATOM 1014 O O . LYS A 1 126 ? -10.960 -17.227 20.207 1.00 81.62 126 LYS A O 1
ATOM 1019 N N . GLU A 1 127 ? -8.795 -17.378 19.620 1.00 89.25 127 GLU A N 1
ATOM 1020 C CA . GLU A 1 127 ? -8.450 -18.403 20.611 1.00 89.25 127 GLU A CA 1
ATOM 1021 C C . GLU A 1 127 ? -8.575 -17.886 22.050 1.00 89.25 127 GLU A C 1
ATOM 1023 O O . GLU A 1 127 ? -9.066 -18.612 22.912 1.00 89.25 127 GLU A O 1
ATOM 1028 N N . MET A 1 128 ? -8.188 -16.633 22.315 1.00 84.69 128 MET A N 1
ATOM 1029 C CA . MET A 1 128 ? -8.350 -16.009 23.633 1.00 84.69 128 MET A CA 1
ATOM 1030 C C . MET A 1 128 ? -9.825 -15.855 24.016 1.00 84.69 128 MET A C 1
ATOM 1032 O O . MET A 1 128 ? -10.199 -16.206 25.131 1.00 84.69 128 MET A O 1
ATOM 1036 N N . ILE A 1 129 ? -10.664 -15.376 23.091 1.00 79.69 129 ILE A N 1
ATOM 1037 C CA . ILE A 1 129 ? -12.108 -15.223 23.326 1.00 79.69 129 ILE A CA 1
ATOM 1038 C C . ILE A 1 129 ? -12.763 -16.591 23.547 1.00 79.69 129 ILE A C 1
ATOM 1040 O O . ILE A 1 129 ? -13.533 -16.751 24.486 1.00 79.69 129 ILE A O 1
ATOM 1044 N N . GLY A 1 130 ? -12.424 -17.594 22.732 1.00 76.44 130 GLY A N 1
ATOM 1045 C CA . GLY A 1 130 ? -12.981 -18.946 22.859 1.00 76.44 130 GLY A CA 1
ATOM 1046 C C . GLY A 1 130 ? -12.568 -19.693 24.134 1.00 76.44 130 GLY A C 1
ATOM 1047 O O . GLY A 1 130 ? -13.173 -20.709 24.457 1.00 76.44 130 GLY A O 1
ATOM 1048 N N . ARG A 1 131 ? -11.543 -19.213 24.852 1.00 77.88 131 ARG A N 1
ATOM 1049 C CA . ARG A 1 131 ? -11.070 -19.775 26.130 1.00 77.88 131 ARG A CA 1
ATOM 1050 C C . ARG A 1 131 ? -11.472 -18.939 27.349 1.00 77.88 131 ARG A C 1
ATOM 1052 O O . ARG A 1 131 ? -11.162 -19.345 28.467 1.00 77.88 131 ARG A O 1
ATOM 1059 N N . ALA A 1 132 ? -12.108 -17.781 27.162 1.00 60.78 132 ALA A N 1
ATOM 1060 C CA . ALA A 1 132 ? -12.549 -16.948 28.274 1.00 60.78 132 ALA A CA 1
ATOM 1061 C C . ALA A 1 132 ? -13.716 -17.642 29.006 1.00 60.78 132 ALA A C 1
ATOM 1063 O O . ALA A 1 132 ? -14.692 -18.007 28.347 1.00 60.78 132 ALA A O 1
ATOM 1064 N N . PRO A 1 133 ? -13.637 -17.861 30.334 1.00 55.50 133 PRO A N 1
ATOM 1065 C CA . PRO A 1 133 ? -14.761 -18.403 31.089 1.00 55.50 133 PRO A CA 1
ATOM 1066 C C . PRO A 1 133 ? -15.942 -17.425 31.007 1.00 55.50 133 PRO A C 1
ATOM 1068 O O . PRO A 1 133 ? -15.756 -16.224 31.213 1.00 55.50 133 PRO A O 1
ATOM 1071 N N . HIS A 1 134 ? -17.110 -17.951 30.629 1.00 54.03 134 HIS A N 1
ATOM 1072 C CA . HIS A 1 134 ? -18.367 -17.208 30.497 1.00 54.03 134 HIS A CA 1
ATOM 1073 C C . HIS A 1 134 ? -18.883 -16.686 31.838 1.00 54.03 134 HIS A C 1
ATOM 1075 O O . HIS A 1 134 ? -18.779 -17.435 32.837 1.00 54.03 134 HIS A O 1
#

Radius of gyration: 21.61 Å; chains: 1; bounding box: 44×31×70 Å